Protein AF-A0A929M8Q8-F1 (afdb_monomer_lite)

Radius of gyration: 10.39 Å; chains: 1; bounding box: 21×17×34 Å

pLDDT: mean 79.55, std 13.91, range [35.94, 90.25]

Sequence (50 aa):
SLIVAKRAEALANGAIALVDADTSKMKFADIALLEVAEGKIGLEAIVEGK

Secondary structure (DSSP, 8-state):
-HHHHHHHHHHHTTPPPSSS--TTTS-HHHHHHHHHHTTSS-GGGG----

Structure (mmCIF, N/CA/C/O backbone):
data_AF-A0A929M8Q8-F1
#
_entry.id   AF-A0A929M8Q8-F1
#
loop_
_atom_site.group_PDB
_atom_site.id
_atom_site.type_symbol
_atom_site.label_atom_id
_atom_site.label_alt_id
_atom_site.label_comp_id
_atom_site.label_asym_id
_atom_site.label_entity_id
_atom_site.label_seq_id
_atom_site.pdbx_PDB_ins_code
_atom_site.Cartn_x
_atom_site.Cartn_y
_atom_site.Cartn_z
_atom_site.occupancy
_atom_site.B_iso_or_equiv
_atom_site.auth_seq_id
_atom_site.auth_comp_id
_atom_site.auth_asym_id
_atom_site.auth_atom_id
_atom_site.pdbx_PDB_model_num
ATOM 1 N N . SER A 1 1 ? -2.760 10.504 6.912 1.00 66.25 1 SER A N 1
ATOM 2 C CA . SER A 1 1 ? -2.716 9.400 7.893 1.00 66.25 1 SER A CA 1
ATOM 3 C C . SER A 1 1 ? -1.318 8.815 7.968 1.00 66.25 1 SER A C 1
ATOM 5 O O . SER A 1 1 ? -0.732 8.578 6.919 1.00 66.25 1 SER A O 1
ATOM 7 N N . LEU A 1 2 ? -0.786 8.574 9.173 1.00 82.12 2 LEU A N 1
ATOM 8 C CA . LEU A 1 2 ? 0.557 7.998 9.386 1.00 82.12 2 LEU A CA 1
ATOM 9 C C . LEU A 1 2 ? 0.766 6.653 8.664 1.00 82.12 2 LEU A C 1
ATOM 11 O O . LEU A 1 2 ? 1.842 6.400 8.138 1.00 82.12 2 LEU A O 1
ATOM 15 N N . ILE A 1 3 ? -0.277 5.824 8.586 1.00 84.62 3 ILE A N 1
ATOM 16 C CA . ILE A 1 3 ? -0.247 4.514 7.910 1.00 84.62 3 ILE A CA 1
ATOM 17 C C . ILE A 1 3 ? -0.023 4.656 6.402 1.00 84.62 3 ILE A C 1
ATOM 19 O O . ILE A 1 3 ? 0.822 3.967 5.843 1.00 84.62 3 ILE A O 1
ATOM 23 N N . VAL A 1 4 ? -0.722 5.598 5.758 1.00 87.44 4 VAL A N 1
ATOM 24 C CA . VAL A 1 4 ? -0.558 5.885 4.323 1.00 87.44 4 VAL A CA 1
ATOM 25 C C . VAL A 1 4 ? 0.860 6.378 4.038 1.00 87.44 4 VAL A C 1
ATOM 27 O O . VAL A 1 4 ? 1.453 5.953 3.057 1.00 87.44 4 VAL A O 1
ATOM 30 N N . ALA A 1 5 ? 1.428 7.219 4.912 1.00 88.12 5 ALA A N 1
ATOM 31 C CA . ALA A 1 5 ? 2.804 7.699 4.769 1.00 88.12 5 ALA A CA 1
ATOM 32 C C . ALA A 1 5 ? 3.819 6.547 4.864 1.00 88.12 5 ALA A C 1
ATOM 34 O O . ALA A 1 5 ? 4.545 6.305 3.903 1.00 88.12 5 ALA A O 1
ATOM 35 N N . LYS A 1 6 ? 3.770 5.757 5.947 1.00 87.25 6 LYS A N 1
ATOM 36 C CA . LYS A 1 6 ? 4.639 4.581 6.123 1.00 87.25 6 LYS A CA 1
ATOM 37 C C . LYS A 1 6 ? 4.524 3.590 4.969 1.00 87.25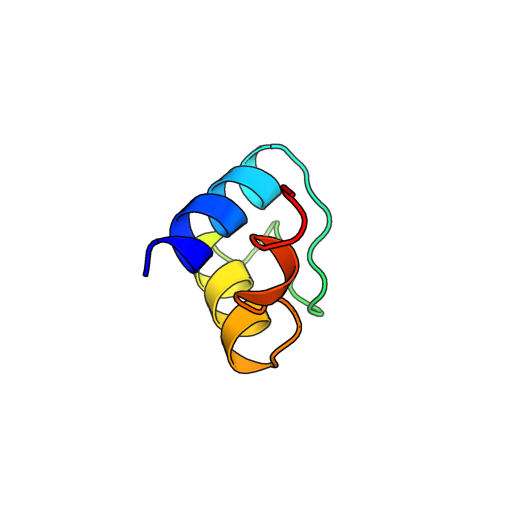 6 LYS A C 1
ATOM 39 O O . LYS A 1 6 ? 5.514 2.994 4.549 1.00 87.25 6 LYS A O 1
ATOM 44 N N . ARG A 1 7 ? 3.308 3.390 4.458 1.00 88.62 7 ARG A N 1
ATOM 45 C CA . ARG A 1 7 ? 3.078 2.459 3.360 1.00 88.62 7 ARG A CA 1
ATOM 46 C C . ARG A 1 7 ? 3.563 3.012 2.024 1.00 88.62 7 ARG A C 1
ATOM 48 O O . ARG A 1 7 ? 4.207 2.282 1.279 1.00 88.62 7 ARG A O 1
ATOM 55 N N . ALA A 1 8 ? 3.337 4.293 1.752 1.00 89.06 8 ALA A N 1
ATOM 56 C CA . ALA A 1 8 ? 3.884 4.957 0.578 1.00 89.06 8 ALA A CA 1
ATOM 57 C C . ALA A 1 8 ? 5.421 4.908 0.568 1.00 89.06 8 ALA A C 1
ATOM 59 O O . ALA A 1 8 ? 6.008 4.667 -0.482 1.00 89.06 8 ALA A O 1
ATOM 60 N N . GLU A 1 9 ? 6.071 5.058 1.726 1.00 89.75 9 GLU A N 1
ATOM 61 C CA . GLU A 1 9 ? 7.520 4.877 1.872 1.00 89.75 9 GLU A CA 1
ATOM 62 C C . GLU A 1 9 ? 7.958 3.439 1.571 1.00 89.75 9 GLU A C 1
ATOM 64 O O . GLU A 1 9 ? 8.949 3.239 0.873 1.00 89.75 9 GLU A O 1
ATOM 69 N N . ALA A 1 10 ? 7.217 2.429 2.039 1.00 88.38 10 ALA A N 1
ATOM 70 C CA . ALA A 1 10 ? 7.507 1.031 1.719 1.00 88.38 10 ALA A CA 1
ATOM 71 C C . ALA A 1 10 ? 7.407 0.769 0.208 1.00 88.38 10 ALA A C 1
ATOM 73 O O . ALA A 1 10 ? 8.310 0.170 -0.371 1.00 88.38 10 ALA A O 1
ATOM 74 N N . LEU A 1 11 ? 6.352 1.263 -0.445 1.00 88.00 11 LEU A N 1
ATOM 75 C CA . LEU A 1 11 ? 6.181 1.161 -1.897 1.00 88.00 11 LEU A CA 1
ATOM 76 C C . LEU A 1 11 ? 7.301 1.899 -2.651 1.00 88.00 11 LEU A C 1
ATOM 78 O O . LEU A 1 11 ? 7.841 1.369 -3.618 1.00 88.00 11 LEU A O 1
ATOM 82 N N . ALA A 1 12 ? 7.718 3.072 -2.165 1.00 87.94 12 ALA A N 1
ATOM 83 C CA . ALA A 1 12 ? 8.855 3.812 -2.712 1.00 87.94 12 ALA A CA 1
ATOM 84 C C . ALA A 1 12 ? 10.197 3.078 -2.530 1.00 87.94 12 ALA A C 1
ATOM 86 O O . ALA A 1 12 ? 11.094 3.227 -3.355 1.00 87.94 12 ALA A O 1
ATOM 87 N N . ASN A 1 13 ? 10.324 2.249 -1.489 1.00 88.94 13 ASN A N 1
ATOM 88 C CA . ASN A 1 13 ? 11.459 1.345 -1.277 1.00 88.94 13 ASN A CA 1
ATOM 89 C C . ASN A 1 13 ? 11.373 0.049 -2.111 1.00 88.94 13 ASN A C 1
ATOM 91 O O . ASN A 1 13 ? 12.224 -0.825 -1.968 1.00 88.94 13 ASN A O 1
ATOM 95 N N . GLY A 1 14 ? 10.369 -0.093 -2.983 1.00 85.06 14 GLY A N 1
ATOM 96 C CA . GLY A 1 14 ? 10.192 -1.266 -3.840 1.00 85.06 14 GLY A CA 1
ATOM 97 C C . GLY A 1 14 ? 9.297 -2.354 -3.248 1.00 85.06 14 GLY A C 1
ATOM 98 O O . GLY A 1 14 ? 9.310 -3.483 -3.737 1.00 85.06 14 GLY A O 1
ATOM 99 N N . ALA A 1 15 ? 8.514 -2.052 -2.207 1.00 85.88 15 ALA A N 1
ATOM 100 C CA . ALA A 1 15 ? 7.502 -2.985 -1.730 1.00 85.88 15 ALA A CA 1
ATOM 101 C C . ALA A 1 15 ? 6.430 -3.224 -2.801 1.00 85.88 15 ALA A C 1
ATOM 103 O O . ALA A 1 15 ? 6.034 -2.324 -3.542 1.00 85.88 15 ALA A O 1
ATOM 104 N N . ILE A 1 16 ? 5.926 -4.453 -2.838 1.00 84.69 16 ILE A N 1
ATOM 105 C CA . ILE A 1 16 ? 4.869 -4.862 -3.760 1.00 84.69 16 ILE A CA 1
ATOM 106 C C . ILE A 1 16 ? 3.536 -4.304 -3.254 1.00 84.69 16 ILE A C 1
ATOM 108 O O . ILE A 1 16 ? 3.211 -4.444 -2.069 1.00 84.69 16 ILE A O 1
ATOM 112 N N . ALA A 1 17 ? 2.777 -3.671 -4.149 1.00 85.62 17 ALA A N 1
ATOM 113 C CA . ALA A 1 17 ? 1.417 -3.228 -3.872 1.00 85.62 17 ALA A CA 1
ATOM 114 C C . ALA A 1 17 ? 0.479 -4.438 -3.722 1.00 85.62 17 ALA A C 1
ATOM 116 O O . ALA A 1 17 ? 0.531 -5.379 -4.508 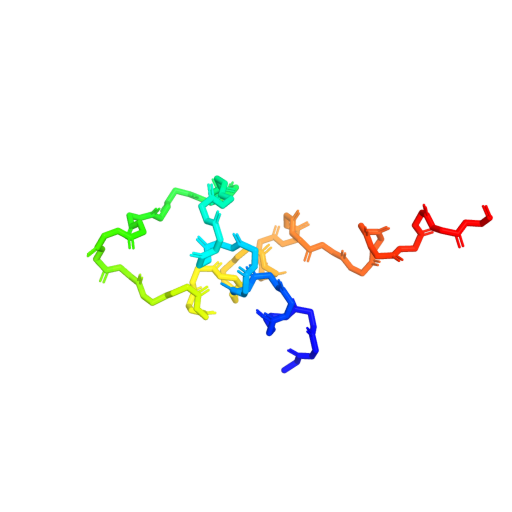1.00 85.62 17 ALA A O 1
ATOM 117 N N . LEU A 1 18 ? -0.378 -4.411 -2.703 1.00 84.25 18 LEU A N 1
ATOM 118 C CA . LEU A 1 18 ? -1.384 -5.445 -2.418 1.00 84.25 18 LEU A CA 1
ATOM 119 C C . LEU A 1 18 ? -2.700 -5.209 -3.178 1.00 84.25 18 LEU A C 1
ATOM 121 O O . LEU A 1 18 ? -3.608 -6.047 -3.184 1.00 84.25 18 LEU A O 1
ATOM 125 N N . VAL A 1 19 ? -2.828 -4.036 -3.785 1.00 84.31 19 VAL A N 1
ATOM 126 C CA . VAL A 1 19 ? -3.916 -3.666 -4.688 1.00 84.31 19 VAL A CA 1
ATOM 127 C C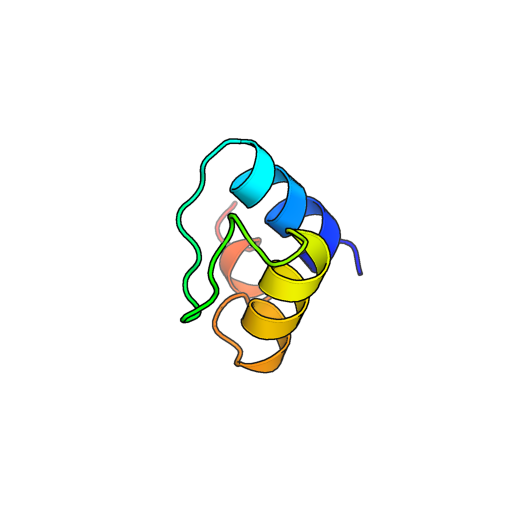 . VAL A 1 19 ? -3.441 -3.789 -6.127 1.00 84.31 19 VAL A C 1
ATOM 129 O O . VAL A 1 19 ? -2.247 -3.660 -6.403 1.00 84.31 19 VAL A O 1
ATOM 132 N N . ASP A 1 20 ? -4.386 -4.004 -7.039 1.00 83.00 20 ASP A N 1
ATOM 133 C CA . ASP A 1 20 ? -4.132 -3.951 -8.477 1.00 83.00 20 ASP A CA 1
ATOM 134 C C . ASP A 1 20 ? -3.915 -2.484 -8.883 1.00 83.00 20 ASP A C 1
ATOM 136 O O . ASP A 1 20 ? -4.816 -1.784 -9.339 1.00 83.00 20 ASP A O 1
ATOM 140 N N . ALA A 1 21 ? -2.725 -1.973 -8.577 1.00 78.81 21 ALA A N 1
ATOM 141 C CA . ALA A 1 21 ? -2.317 -0.619 -8.891 1.00 78.81 21 ALA A CA 1
ATOM 142 C C . ALA A 1 21 ? -0.954 -0.633 -9.570 1.00 78.81 21 ALA A C 1
ATOM 144 O O . ALA A 1 21 ? 0.025 -1.199 -9.081 1.00 78.81 21 ALA A O 1
ATOM 145 N N . ASP A 1 22 ? -0.899 0.047 -10.706 1.00 81.88 22 ASP A N 1
ATOM 146 C CA . ASP A 1 22 ? 0.304 0.186 -11.505 1.00 81.88 22 ASP A CA 1
ATOM 147 C C . ASP A 1 22 ? 1.203 1.248 -10.848 1.00 81.88 22 ASP A C 1
ATOM 149 O O . ASP A 1 22 ? 0.998 2.456 -11.008 1.00 81.88 22 ASP A O 1
ATOM 153 N N . THR A 1 23 ? 2.188 0.802 -10.062 1.00 81.06 23 THR A N 1
ATOM 154 C CA . THR A 1 23 ? 3.134 1.669 -9.329 1.00 81.06 23 THR A CA 1
ATOM 155 C C . THR A 1 23 ? 3.962 2.576 -10.238 1.00 81.06 23 THR A C 1
ATOM 157 O O . THR A 1 23 ? 4.519 3.565 -9.768 1.00 81.06 23 THR A O 1
ATOM 160 N N . SER A 1 24 ? 4.009 2.286 -11.543 1.00 81.25 24 SER A N 1
ATOM 161 C CA . SER A 1 24 ? 4.650 3.145 -12.545 1.00 81.25 24 SER A CA 1
ATOM 162 C C . SER A 1 24 ? 3.760 4.302 -13.013 1.00 81.25 24 SER A C 1
ATOM 164 O O . SER A 1 24 ? 4.263 5.265 -13.589 1.00 81.25 24 SER A O 1
ATOM 166 N N . LYS A 1 25 ? 2.442 4.222 -12.794 1.00 83.75 25 LYS A N 1
ATOM 167 C CA . LYS A 1 25 ? 1.460 5.228 -13.241 1.00 83.75 25 LYS A CA 1
ATOM 168 C C . LYS A 1 25 ? 0.780 5.962 -12.090 1.00 83.75 25 LYS A C 1
ATOM 170 O O . LYS A 1 25 ? 0.342 7.096 -12.273 1.00 83.75 25 LYS A O 1
ATOM 175 N N . MET A 1 26 ? 0.675 5.336 -10.921 1.00 85.31 26 MET A N 1
ATOM 176 C CA . MET A 1 26 ? 0.005 5.885 -9.741 1.00 85.31 26 MET A CA 1
ATOM 177 C C . MET A 1 26 ? 1.017 6.331 -8.686 1.00 85.31 26 MET A C 1
ATOM 179 O O . MET A 1 26 ? 2.069 5.718 -8.515 1.00 85.31 26 MET A O 1
ATOM 183 N N . LYS A 1 27 ? 0.702 7.398 -7.940 1.00 89.56 27 LYS A N 1
ATOM 184 C CA . LYS A 1 27 ? 1.554 7.826 -6.824 1.00 89.56 27 LYS A CA 1
ATOM 185 C C . LYS A 1 27 ? 1.451 6.793 -5.708 1.00 89.56 27 LYS A C 1
ATOM 187 O O . LYS A 1 27 ? 0.356 6.363 -5.362 1.00 89.56 27 LYS A O 1
ATOM 192 N N . PHE A 1 28 ? 2.568 6.489 -5.054 1.00 89.81 28 PHE A N 1
ATOM 193 C CA . PHE A 1 28 ? 2.589 5.564 -3.915 1.00 89.81 28 PHE A CA 1
ATOM 194 C C . PHE A 1 28 ? 1.615 5.946 -2.794 1.00 89.81 28 PHE A C 1
ATOM 196 O O . PHE A 1 28 ? 1.064 5.069 -2.142 1.00 89.81 28 PHE A O 1
ATOM 203 N N . ALA A 1 29 ? 1.361 7.243 -2.601 1.00 89.69 29 ALA A N 1
ATOM 204 C CA . ALA A 1 29 ? 0.359 7.721 -1.653 1.00 89.69 29 ALA A CA 1
ATOM 205 C C . ALA A 1 29 ? -1.077 7.327 -2.045 1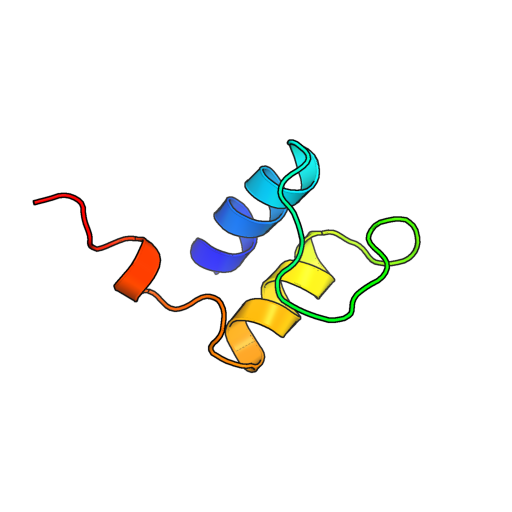.00 89.69 29 ALA A C 1
ATOM 207 O O . ALA A 1 29 ? -1.846 6.952 -1.166 1.00 89.69 29 ALA A O 1
ATOM 208 N N . ASP A 1 30 ? -1.424 7.368 -3.337 1.00 90.25 30 ASP A N 1
ATOM 209 C CA . ASP A 1 30 ? -2.744 6.951 -3.835 1.00 90.25 30 ASP A CA 1
ATOM 210 C C . ASP A 1 30 ? -2.917 5.434 -3.7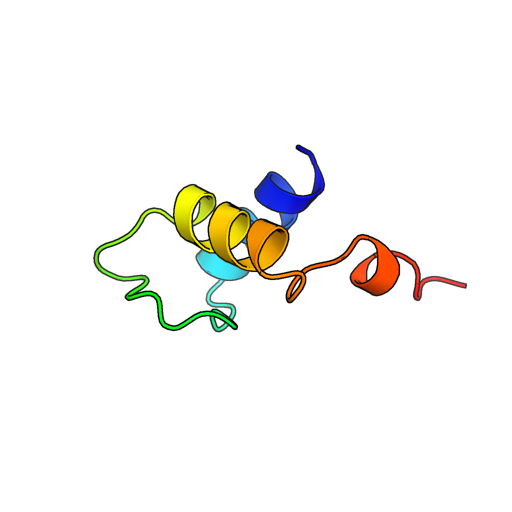12 1.00 90.25 30 ASP A C 1
ATOM 212 O O . ASP A 1 30 ? -3.959 4.954 -3.277 1.00 90.25 30 ASP A O 1
ATOM 216 N N . ILE A 1 31 ? -1.861 4.679 -4.022 1.00 90.06 31 ILE A N 1
ATOM 217 C CA . ILE A 1 31 ? -1.832 3.218 -3.881 1.00 90.06 31 ILE A CA 1
ATOM 218 C C . ILE A 1 31 ? -1.992 2.824 -2.413 1.00 90.06 31 ILE A C 1
ATOM 220 O O . ILE A 1 31 ? -2.853 2.019 -2.080 1.00 90.06 31 ILE A O 1
ATOM 224 N N . ALA A 1 32 ? -1.222 3.444 -1.519 1.00 89.38 32 ALA A N 1
ATOM 225 C CA . ALA A 1 32 ? -1.326 3.213 -0.085 1.00 89.38 32 ALA A CA 1
ATOM 226 C C . ALA A 1 32 ? -2.705 3.609 0.466 1.00 89.38 32 ALA A C 1
ATOM 228 O O . ALA A 1 32 ? -3.220 2.956 1.37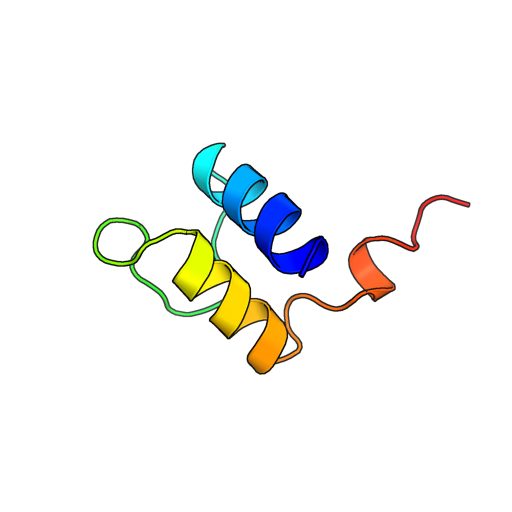0 1.00 89.38 32 ALA A O 1
ATOM 229 N N . LEU A 1 33 ? -3.323 4.665 -0.069 1.00 88.88 33 LEU A N 1
ATOM 230 C CA . LEU A 1 33 ? -4.676 5.059 0.311 1.00 88.88 33 LEU A CA 1
ATOM 231 C C . LEU A 1 33 ? -5.713 4.023 -0.142 1.00 88.88 33 LEU A C 1
ATOM 233 O O . LEU A 1 33 ? -6.600 3.694 0.640 1.00 88.88 33 LEU A O 1
ATOM 237 N N . LEU A 1 34 ? -5.575 3.478 -1.355 1.00 89.12 34 LEU A N 1
ATOM 238 C CA . LEU A 1 34 ? -6.409 2.385 -1.865 1.00 89.12 34 LEU A CA 1
ATOM 239 C C . LEU A 1 34 ? -6.242 1.114 -1.035 1.00 89.12 34 LEU A C 1
ATOM 241 O O . LEU A 1 34 ? -7.234 0.503 -0.657 1.00 89.12 34 LEU A O 1
ATOM 245 N N . GLU A 1 35 ? -5.008 0.745 -0.690 1.00 86.50 35 GLU A N 1
ATOM 246 C CA . GLU A 1 35 ? -4.733 -0.410 0.169 1.00 86.50 35 GLU A CA 1
ATOM 247 C C . GLU A 1 35 ? -5.394 -0.266 1.548 1.00 86.50 35 GLU A C 1
ATOM 249 O O . GLU A 1 35 ? -5.929 -1.236 2.084 1.00 86.50 35 GLU A O 1
ATOM 254 N N . VAL A 1 36 ? -5.381 0.943 2.118 1.00 87.19 36 VAL A N 1
ATOM 255 C CA . VAL A 1 36 ? -6.047 1.242 3.393 1.00 87.19 36 VAL A CA 1
ATOM 256 C C . VAL A 1 36 ? -7.571 1.241 3.239 1.00 87.19 36 VAL A C 1
ATOM 258 O O . VAL A 1 36 ? -8.267 0.720 4.106 1.00 87.19 36 VAL A O 1
ATOM 261 N N . ALA A 1 37 ? -8.102 1.788 2.143 1.00 87.50 37 ALA A N 1
ATOM 262 C CA . ALA A 1 37 ? -9.540 1.828 1.872 1.00 87.50 37 ALA A CA 1
ATOM 263 C C . ALA A 1 37 ? -10.134 0.436 1.591 1.00 87.50 37 ALA A C 1
ATOM 265 O O . ALA A 1 37 ? -11.251 0.157 2.013 1.00 87.50 37 ALA A O 1
ATOM 266 N N . GLU A 1 38 ? -9.377 -0.448 0.935 1.00 86.44 38 GLU A N 1
ATOM 267 C CA . GLU A 1 38 ? -9.734 -1.860 0.740 1.00 86.44 38 GLU A CA 1
ATOM 268 C C . GLU A 1 38 ? -9.562 -2.705 2.017 1.00 86.44 38 GLU A C 1
ATOM 270 O O . GLU A 1 38 ? -9.911 -3.883 2.025 1.00 86.44 38 GLU A O 1
ATOM 275 N N . GLY A 1 39 ? -8.996 -2.142 3.092 1.00 84.50 39 GLY A N 1
ATOM 276 C CA . GLY A 1 39 ? -8.700 -2.878 4.324 1.00 84.50 39 GLY A CA 1
ATOM 277 C C . GLY A 1 39 ? -7.542 -3.874 4.194 1.00 84.50 39 GLY A C 1
ATOM 278 O O . GLY A 1 39 ? -7.323 -4.678 5.095 1.00 84.50 39 GLY A O 1
ATOM 279 N N . LYS A 1 40 ? -6.773 -3.819 3.097 1.00 82.25 40 LYS A N 1
ATOM 280 C CA . LYS A 1 40 ? -5.584 -4.659 2.873 1.00 82.25 40 LYS A CA 1
ATOM 281 C C . LYS A 1 40 ? -4.379 -4.201 3.688 1.00 82.25 40 LYS A C 1
ATOM 283 O O . LYS A 1 40 ? -3.532 -5.013 4.045 1.00 82.25 40 LYS A O 1
ATOM 288 N N . ILE A 1 41 ? -4.304 -2.904 3.986 1.00 76.56 41 ILE A N 1
ATOM 289 C CA . ILE A 1 41 ? -3.352 -2.327 4.936 1.00 76.56 41 ILE A CA 1
ATOM 290 C C . ILE A 1 41 ? -4.157 -1.765 6.109 1.00 76.56 41 ILE A C 1
ATOM 292 O O . ILE A 1 41 ? -4.695 -0.660 6.054 1.00 76.56 41 ILE A O 1
ATOM 296 N N . GLY A 1 42 ? -4.251 -2.557 7.174 1.00 65.38 42 GLY A N 1
ATOM 297 C CA . GLY A 1 42 ? -4.885 -2.182 8.435 1.00 65.38 42 GLY A CA 1
ATOM 298 C C . GLY A 1 42 ? -3.863 -1.826 9.513 1.00 65.38 42 GLY A C 1
ATOM 299 O O . GLY A 1 42 ? -2.699 -2.224 9.449 1.00 65.38 42 GLY A O 1
ATOM 300 N N . LEU A 1 43 ? -4.316 -1.102 10.541 1.00 58.47 43 LEU A N 1
ATOM 301 C CA . LEU A 1 43 ? -3.537 -0.785 11.750 1.00 58.47 43 LEU A CA 1
ATOM 302 C C . LEU A 1 43 ? -2.932 -2.047 12.400 1.00 58.47 43 LEU A C 1
ATOM 304 O O . LEU A 1 43 ? -1.882 -1.969 13.027 1.00 58.47 43 LEU A O 1
ATOM 308 N N . GLU A 1 44 ? -3.573 -3.198 12.192 1.00 55.66 44 GLU A N 1
ATOM 309 C CA . GLU A 1 44 ? -3.168 -4.526 12.661 1.00 55.66 44 GLU A CA 1
ATOM 310 C C . GLU A 1 44 ? -1.770 -4.929 12.166 1.00 55.66 44 GLU A C 1
ATOM 312 O O . GLU A 1 44 ? -0.986 -5.455 12.947 1.00 55.66 44 GLU A O 1
ATOM 317 N N . ALA A 1 45 ? -1.379 -4.552 10.942 1.00 53.38 45 ALA A N 1
ATOM 318 C CA . ALA A 1 45 ? -0.034 -4.821 10.417 1.00 53.38 45 ALA A CA 1
ATOM 319 C C . ALA A 1 45 ? 1.078 -4.012 11.122 1.00 53.38 45 ALA A C 1
ATOM 321 O O . ALA A 1 45 ? 2.260 -4.308 10.966 1.00 53.38 45 ALA A O 1
ATOM 322 N N . ILE A 1 46 ? 0.721 -2.973 11.889 1.00 55.47 46 ILE A N 1
ATOM 323 C CA . ILE A 1 46 ? 1.662 -2.161 12.679 1.00 55.47 46 ILE A CA 1
ATOM 324 C C . ILE A 1 46 ? 1.705 -2.641 14.147 1.00 55.47 46 ILE A C 1
ATOM 326 O O . ILE A 1 46 ? 2.607 -2.255 14.887 1.00 55.47 46 ILE A O 1
ATOM 330 N N . VAL A 1 47 ? 0.780 -3.513 14.573 1.00 50.88 47 VAL A N 1
ATOM 331 C CA . VAL A 1 47 ? 0.614 -3.965 15.971 1.00 50.88 47 VAL A CA 1
ATOM 332 C C . VAL A 1 47 ? 1.082 -5.421 16.176 1.00 50.88 47 VAL A C 1
ATOM 334 O O . VAL A 1 47 ? 0.691 -6.079 17.130 1.00 50.88 47 VAL A O 1
ATOM 337 N N . GLU A 1 48 ? 2.003 -5.927 15.352 1.00 45.16 48 GLU A N 1
ATOM 338 C CA . GLU A 1 48 ? 2.791 -7.140 15.666 1.00 45.16 48 GLU A CA 1
ATOM 339 C C . GLU A 1 48 ? 4.229 -6.797 16.090 1.00 45.16 48 GLU A C 1
ATOM 341 O O . GLU A 1 48 ? 5.209 -7.402 15.667 1.00 45.16 48 GLU A O 1
ATOM 346 N N . GLY A 1 49 ? 4.356 -5.794 16.957 1.00 48.19 49 GLY A N 1
ATOM 347 C CA . GLY A 1 49 ? 5.555 -5.563 17.758 1.00 48.19 49 GLY A CA 1
ATOM 348 C C . GLY A 1 49 ? 5.204 -5.696 19.234 1.00 48.19 49 GLY A C 1
ATOM 349 O O . GLY A 1 49 ? 5.011 -4.678 19.897 1.00 48.19 49 GLY A O 1
ATOM 350 N N . LYS A 1 50 ? 5.051 -6.932 19.721 1.00 35.94 50 LYS A N 1
ATOM 351 C CA . LYS A 1 50 ? 4.992 -7.235 21.156 1.00 35.94 50 LYS A CA 1
ATOM 352 C C . LYS A 1 50 ? 6.347 -7.742 21.629 1.00 35.94 50 LYS A C 1
ATOM 354 O O . LYS A 1 50 ? 6.943 -8.552 20.888 1.00 35.94 50 LYS A O 1
#

Foldseek 3Di:
DVQLVVQLVCVVVVDDQPDPDDCVPDRSSVSSVVCVVVVVRDPVVVPPPD